Protein AF-A0A8T5ZT98-F1 (afdb_monomer)

Nearest PDB structures (foldseek):
  8xcg-assembly1_N  TM=6.439E-01  e=2.819E-06  Escherichia phage Lambda
  8q0q-assembly1_R  TM=3.190E-01  e=3.402E+00  Bos taurus

Radius of gyration: 14.07 Å; Cα contacts (8 Å, |Δi|>4): 67; chains: 1; bounding box: 36×32×32 Å

InterPro domains:
  IPR006487 Bacteriophage lambda, Tail tip protein L [PF05100] (29-63)

Mean predicted aligned error: 11.15 Å

Secondary structure (DSSP, 8-state):
-----TT---GGG-SS--SS--EEEEE-GGGT--EEEEESS--TTSSPEEETTEEEEEP-S---

Organism: Escherichia coli (NCBI:txid562)

Sequence (64 aa):
MQDIPQETHHETTRLTQSAQVVLWEIDLTEVGGERYFFCNEQNEKGEPVTWQGRQYQAYPIQGT

pLDDT: mean 75.19, std 16.32, range [43.91, 94.5]

Solvent-accessible surface area (backbone atoms only — not comparable to full-atom values): 4369 Å² total; per-residue (Å²): 134,84,84,74,62,77,85,76,57,74,72,90,75,64,94,59,86,66,97,70,82,52,78,45,76,47,78,34,52,92,79,76,48,64,73,48,42,31,22,77,55,56,41,100,83,72,41,65,38,73,55,97,91,41,70,22,40,44,64,77,92,66,84,129

Structure (mmCIF, N/CA/C/O backbone):
data_AF-A0A8T5ZT98-F1
#
_entry.id   AF-A0A8T5ZT98-F1
#
loop_
_atom_site.group_PDB
_atom_site.id
_atom_site.type_symbol
_atom_site.label_atom_id
_atom_site.label_alt_id
_atom_site.label_comp_id
_atom_site.label_asym_id
_atom_site.label_entity_id
_atom_site.label_seq_id
_atom_site.pdbx_PDB_ins_code
_atom_site.Cartn_x
_atom_site.Cartn_y
_atom_site.Cartn_z
_atom_site.occupancy
_atom_site.B_iso_or_equiv
_atom_site.auth_seq_id
_atom_site.auth_comp_id
_atom_site.auth_asym_id
_atom_site.auth_atom_id
_atom_site.pdbx_PDB_model_num
ATOM 1 N N . MET A 1 1 ? -19.716 -20.337 -9.453 1.00 46.59 1 MET A N 1
ATOM 2 C CA . MET A 1 1 ? -18.250 -20.195 -9.537 1.00 46.59 1 MET A CA 1
ATOM 3 C C . MET A 1 1 ? -18.020 -18.815 -10.130 1.00 46.59 1 MET A C 1
ATOM 5 O O . MET A 1 1 ? -18.416 -18.620 -11.267 1.00 46.59 1 MET A O 1
ATOM 9 N N . GLN A 1 2 ? -17.639 -17.823 -9.318 1.00 48.12 2 GLN A N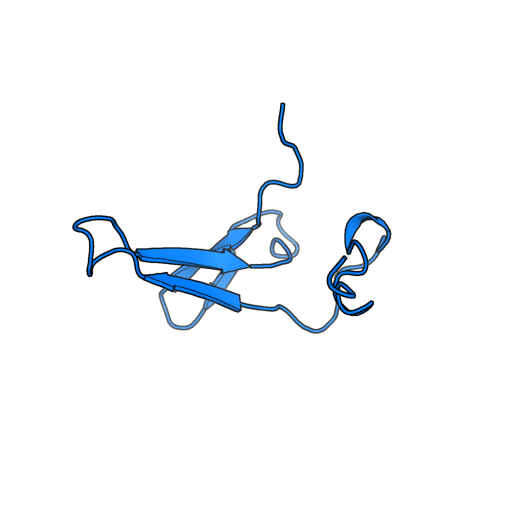 1
ATOM 10 C CA . GLN A 1 2 ? -17.502 -16.435 -9.779 1.00 48.12 2 GLN A CA 1
ATOM 11 C C . GLN A 1 2 ? -16.236 -16.302 -10.630 1.00 48.12 2 GLN A C 1
ATOM 13 O O . GLN A 1 2 ? -15.180 -16.790 -10.233 1.00 48.12 2 GLN A O 1
ATOM 18 N N . ASP A 1 3 ? -16.387 -15.683 -11.798 1.00 54.09 3 ASP A N 1
ATOM 19 C CA . ASP A 1 3 ? -15.325 -15.391 -12.757 1.00 54.09 3 ASP A CA 1
ATOM 20 C C . ASP A 1 3 ? -14.374 -14.367 -12.123 1.00 54.09 3 ASP A C 1
ATOM 22 O O . ASP A 1 3 ? -14.737 -13.210 -11.909 1.00 54.09 3 ASP A O 1
ATOM 26 N N . ILE A 1 4 ? -13.191 -14.821 -11.714 1.00 59.50 4 ILE A N 1
ATOM 27 C CA . ILE A 1 4 ? -12.151 -13.945 -11.177 1.00 59.50 4 ILE A CA 1
ATOM 28 C C . ILE A 1 4 ? -11.596 -13.172 -12.383 1.00 59.50 4 ILE A C 1
ATOM 30 O O . ILE A 1 4 ? -11.118 -13.819 -13.322 1.00 59.50 4 ILE A O 1
ATOM 34 N N . PRO A 1 5 ? -11.656 -11.827 -12.408 1.00 56.72 5 PRO A N 1
ATOM 35 C CA . PRO A 1 5 ? -11.183 -11.055 -13.548 1.00 56.72 5 PRO A CA 1
ATOM 36 C C . PRO A 1 5 ? -9.726 -11.402 -13.853 1.00 56.72 5 PRO A C 1
ATOM 38 O O . PRO A 1 5 ? -8.885 -11.429 -12.950 1.00 56.72 5 PRO A O 1
ATOM 41 N N . GLN A 1 6 ? -9.427 -11.633 -15.134 1.00 55.25 6 GLN A N 1
ATOM 42 C CA . GLN A 1 6 ? -8.081 -11.933 -15.645 1.00 55.25 6 GLN A CA 1
ATOM 43 C C . GLN A 1 6 ? -7.052 -10.828 -15.330 1.00 55.25 6 GLN A C 1
ATOM 45 O O . GLN A 1 6 ? -5.859 -11.044 -15.505 1.00 55.25 6 GLN A O 1
ATOM 50 N N . GLU A 1 7 ? -7.487 -9.667 -14.828 1.00 53.41 7 GLU A N 1
ATOM 51 C CA . GLU A 1 7 ? -6.625 -8.633 -14.235 1.00 53.41 7 GLU A CA 1
ATOM 52 C C . GLU A 1 7 ? -5.905 -9.103 -12.958 1.00 53.41 7 GLU A C 1
ATOM 54 O O . GLU A 1 7 ? -4.901 -8.513 -12.573 1.00 53.41 7 GLU A O 1
ATOM 59 N N . THR A 1 8 ? -6.319 -10.226 -12.360 1.00 54.19 8 THR A N 1
ATOM 60 C CA . THR A 1 8 ? -5.562 -10.944 -11.313 1.00 54.19 8 THR A CA 1
ATOM 61 C C . THR A 1 8 ? -4.441 -11.794 -11.931 1.00 54.19 8 THR A C 1
ATOM 63 O O . THR A 1 8 ? -4.200 -12.938 -11.544 1.00 54.19 8 THR A O 1
ATOM 66 N N . HIS A 1 9 ? -3.779 -11.274 -12.964 1.00 55.41 9 HIS A N 1
ATOM 67 C CA . HIS A 1 9 ? -2.670 -11.953 -13.614 1.00 55.41 9 HIS A CA 1
ATOM 68 C C . HIS A 1 9 ? -1.421 -11.739 -12.760 1.00 55.41 9 HIS A C 1
ATOM 70 O O . HIS A 1 9 ? -0.937 -10.618 -12.620 1.00 55.41 9 HIS A O 1
ATOM 76 N N . HIS A 1 10 ? -0.933 -12.825 -12.165 1.00 56.88 10 HIS A N 1
ATOM 77 C CA . HIS A 1 10 ? 0.267 -12.882 -11.339 1.00 56.88 10 HIS A CA 1
ATOM 78 C C . HIS A 1 10 ? 1.403 -12.002 -11.895 1.00 56.88 10 HIS A C 1
ATOM 80 O O . HIS A 1 10 ? 1.993 -12.299 -12.933 1.00 56.88 10 HIS A O 1
ATOM 86 N N . GLU A 1 11 ? 1.753 -10.948 -11.155 1.00 55.28 11 GLU A N 1
ATOM 87 C CA . GLU A 1 11 ? 2.908 -10.075 -11.426 1.00 55.28 11 GLU A CA 1
ATOM 88 C C . GLU A 1 11 ? 4.253 -10.819 -11.261 1.00 55.28 11 GLU A C 1
ATOM 90 O O . GLU A 1 11 ? 5.308 -10.336 -11.660 1.00 55.28 11 GLU A O 1
ATOM 95 N N . THR A 1 12 ? 4.212 -12.056 -10.757 1.00 53.94 12 THR A N 1
ATOM 96 C CA . THR A 1 12 ? 5.340 -12.965 -10.497 1.00 53.94 12 THR A CA 1
ATOM 97 C C . THR A 1 12 ? 6.202 -13.301 -11.730 1.00 53.94 12 THR A C 1
ATOM 99 O O . THR A 1 12 ? 7.252 -13.918 -11.584 1.00 53.94 12 THR A O 1
ATOM 102 N N . THR A 1 13 ? 5.816 -12.909 -12.950 1.00 51.72 13 THR A N 1
ATOM 103 C CA . THR A 1 13 ? 6.575 -13.209 -14.187 1.00 51.72 13 THR A CA 1
ATOM 104 C C . THR A 1 13 ? 7.293 -11.993 -14.798 1.00 51.72 13 THR A C 1
ATOM 106 O O . THR A 1 13 ? 7.940 -12.128 -15.837 1.00 51.72 13 THR A O 1
ATOM 109 N N . ARG A 1 14 ? 7.236 -10.797 -14.193 1.00 56.12 14 ARG A N 1
ATOM 110 C CA . ARG A 1 14 ? 7.954 -9.621 -14.725 1.00 56.12 14 ARG A CA 1
ATOM 111 C C . ARG A 1 14 ? 9.388 -9.550 -14.189 1.00 56.12 14 ARG A C 1
ATOM 113 O O . ARG A 1 14 ? 9.615 -9.371 -13.003 1.00 56.12 14 ARG A O 1
ATOM 120 N N . LEU A 1 15 ? 10.361 -9.665 -15.096 1.00 57.09 15 LEU A N 1
ATOM 121 C CA . LEU A 1 15 ? 11.804 -9.529 -14.826 1.00 57.09 15 LEU A CA 1
ATOM 122 C C . LEU A 1 15 ? 12.279 -8.064 -14.769 1.00 57.09 15 LEU A C 1
ATOM 124 O O . LEU A 1 15 ? 13.464 -7.801 -14.581 1.00 57.09 15 LEU A O 1
ATOM 128 N N . THR A 1 16 ? 11.384 -7.104 -14.997 1.00 56.94 16 THR A N 1
ATOM 129 C CA . THR A 1 16 ? 11.706 -5.678 -15.097 1.00 56.94 16 THR A CA 1
ATOM 130 C C . THR A 1 16 ? 10.669 -4.899 -14.316 1.00 56.94 16 THR A C 1
ATOM 132 O O . THR A 1 16 ? 9.476 -5.168 -14.477 1.00 56.94 16 THR A O 1
ATOM 135 N N . GLN A 1 17 ? 11.136 -3.957 -13.492 1.00 60.28 17 GLN A N 1
ATOM 136 C CA . GLN A 1 17 ? 10.262 -3.102 -12.703 1.00 60.28 17 GLN A CA 1
ATOM 137 C C . GLN A 1 17 ? 9.271 -2.394 -13.634 1.00 60.28 17 GLN A C 1
ATOM 139 O O . GLN A 1 17 ? 9.667 -1.810 -14.650 1.00 60.28 17 GLN A O 1
ATOM 144 N N . SER A 1 18 ? 7.981 -2.486 -13.327 1.00 65.62 18 SER A N 1
ATOM 145 C CA . SER A 1 18 ? 6.950 -1.809 -14.099 1.00 65.62 18 SER A CA 1
ATOM 146 C C . SER A 1 18 ? 7.127 -0.299 -13.915 1.00 65.62 18 SER A C 1
ATOM 148 O O . SER A 1 18 ? 7.388 0.191 -12.821 1.00 65.62 18 SER A O 1
ATOM 150 N N . ALA A 1 19 ? 6.963 0.481 -14.987 1.00 65.50 19 ALA A N 1
ATOM 151 C CA . ALA A 1 19 ? 7.054 1.946 -14.905 1.00 65.50 19 ALA A CA 1
ATOM 152 C C . ALA A 1 19 ? 5.968 2.569 -13.999 1.00 65.50 19 ALA A C 1
ATOM 154 O O . ALA A 1 19 ? 6.026 3.754 -13.674 1.00 65.50 19 ALA A O 1
ATOM 155 N N . GLN A 1 20 ? 4.967 1.777 -13.614 1.00 76.81 20 GLN A N 1
ATOM 156 C CA . GLN A 1 20 ? 3.843 2.178 -12.790 1.00 76.81 20 GLN A CA 1
ATOM 157 C C . GLN A 1 20 ?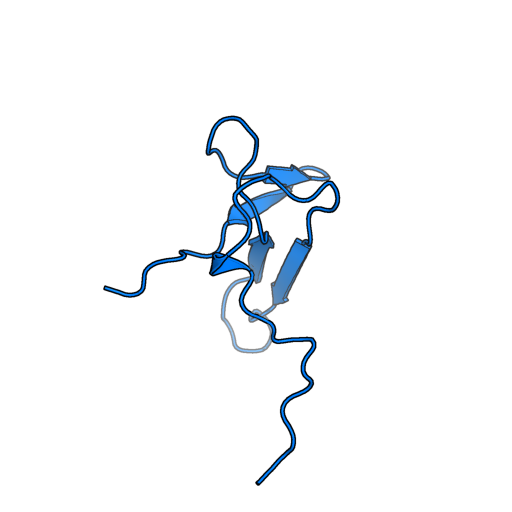 3.898 1.442 -11.452 1.00 76.81 20 GLN A C 1
ATOM 159 O O . GLN A 1 20 ? 3.633 0.246 -11.392 1.00 76.81 20 GLN A O 1
ATOM 164 N N . VAL A 1 21 ? 4.173 2.191 -10.384 1.00 77.31 21 VAL A N 1
ATOM 165 C CA . VAL A 1 21 ? 4.032 1.702 -9.010 1.00 77.31 21 VAL A CA 1
ATOM 166 C C . VAL A 1 21 ? 2.568 1.829 -8.599 1.00 77.31 21 VAL A C 1
ATOM 168 O O . VAL A 1 21 ? 1.981 2.912 -8.670 1.00 77.31 21 VAL A O 1
ATOM 171 N N . VAL A 1 22 ? 1.978 0.722 -8.161 1.00 85.12 22 VAL A N 1
ATOM 172 C CA . VAL A 1 22 ? 0.627 0.673 -7.602 1.00 85.12 22 VAL A CA 1
ATOM 173 C C . VAL A 1 22 ? 0.727 0.762 -6.084 1.00 85.12 22 VAL A C 1
ATOM 175 O O . VAL A 1 22 ? 1.485 0.021 -5.457 1.00 85.12 22 VAL A O 1
ATOM 178 N N . LEU A 1 23 ? -0.031 1.689 -5.497 1.00 88.50 23 LEU A N 1
ATOM 179 C CA . LEU A 1 23 ? -0.078 1.928 -4.057 1.00 88.50 23 LEU A CA 1
ATOM 180 C C . LEU A 1 23 ? -1.439 1.499 -3.512 1.00 88.50 23 LEU A C 1
ATOM 182 O O . LEU A 1 23 ? -2.475 1.932 -4.019 1.00 88.50 23 LEU A O 1
ATOM 186 N N . TRP A 1 24 ? -1.426 0.693 -2.456 1.00 89.31 24 TRP A N 1
ATOM 187 C CA . TRP A 1 24 ? -2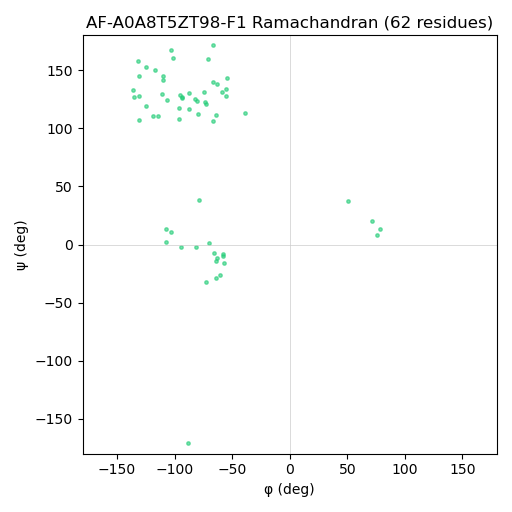.613 0.263 -1.729 1.00 89.31 24 TRP A CA 1
ATOM 188 C C . TRP A 1 24 ? -2.588 0.749 -0.292 1.00 89.31 24 TRP A C 1
ATOM 190 O O . TRP A 1 24 ? -1.541 0.872 0.347 1.00 89.31 24 TRP A O 1
ATOM 200 N N . GLU A 1 25 ? -3.785 0.969 0.223 1.00 92.44 25 GLU A N 1
ATOM 201 C CA . GLU A 1 25 ? -4.023 1.379 1.588 1.00 92.44 25 GLU A CA 1
ATOM 202 C C . GLU A 1 25 ? -5.173 0.547 2.142 1.00 92.44 25 GLU A C 1
ATOM 204 O O . GLU A 1 25 ? -6.236 0.461 1.528 1.00 92.44 25 GLU A O 1
ATOM 209 N N . ILE A 1 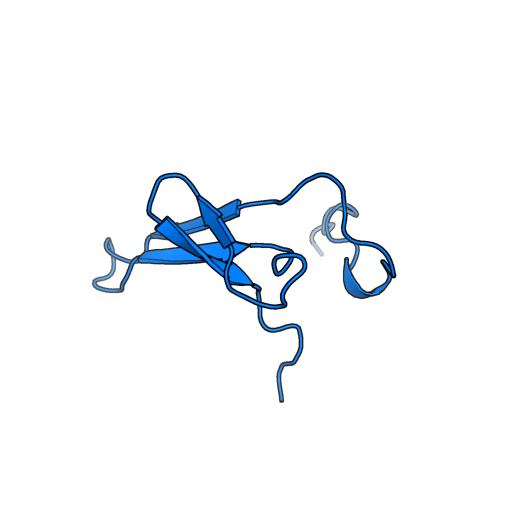26 ? -4.938 -0.083 3.287 1.00 89.88 26 ILE A N 1
ATOM 210 C CA . ILE A 1 26 ? -5.935 -0.895 3.976 1.00 89.88 26 ILE A CA 1
ATOM 211 C C . ILE A 1 26 ? -6.167 -0.250 5.330 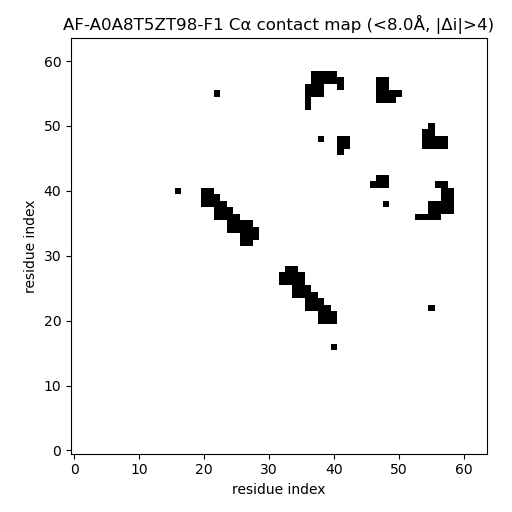1.00 89.88 26 ILE A C 1
ATOM 213 O O . ILE A 1 26 ? -5.278 -0.255 6.180 1.00 89.88 26 ILE A O 1
ATOM 217 N N . ASP A 1 27 ? -7.348 0.323 5.522 1.00 92.06 27 ASP A N 1
ATOM 218 C CA . ASP A 1 27 ? -7.742 0.927 6.786 1.00 92.06 27 ASP A CA 1
ATOM 219 C C . ASP A 1 27 ? -8.565 -0.079 7.597 1.00 92.06 27 ASP A C 1
ATOM 221 O O . ASP A 1 27 ? -9.694 -0.402 7.237 1.00 92.06 27 ASP A O 1
ATOM 225 N N . LEU A 1 28 ? -7.975 -0.616 8.670 1.00 91.44 28 LEU A N 1
ATOM 226 C CA . LEU A 1 28 ? -8.671 -1.489 9.619 1.00 91.44 28 LEU A CA 1
ATOM 227 C C . LEU A 1 28 ? -9.039 -0.753 10.915 1.00 91.44 28 LEU A C 1
ATOM 229 O O . LEU A 1 28 ? -9.457 -1.392 11.882 1.00 91.44 28 LEU A O 1
ATOM 233 N N . THR A 1 29 ? -8.909 0.578 10.965 1.00 94.50 29 THR A N 1
ATOM 234 C CA . THR A 1 29 ? -9.182 1.353 12.188 1.00 94.50 29 THR A CA 1
ATOM 235 C C . THR A 1 29 ? -10.648 1.274 12.606 1.00 94.50 29 THR A C 1
ATOM 237 O O . THR A 1 29 ? -10.943 1.268 13.800 1.00 94.50 29 THR A O 1
ATOM 240 N N . GLU A 1 30 ? -11.561 1.087 11.648 1.00 91.69 30 GLU A N 1
AT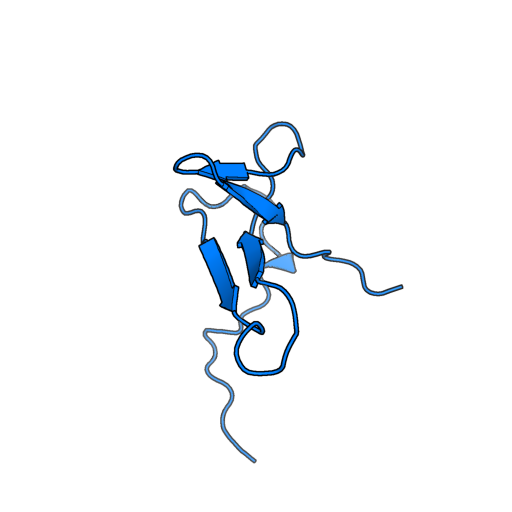OM 241 C CA . GLU A 1 30 ? -12.994 0.888 11.906 1.00 91.69 30 GLU A CA 1
ATOM 242 C C . GLU A 1 30 ? -13.292 -0.352 12.764 1.00 91.69 30 GLU A C 1
ATOM 244 O O . GLU A 1 30 ? -14.294 -0.387 13.476 1.00 91.69 30 GLU A O 1
ATOM 249 N N . VAL A 1 31 ? -12.412 -1.358 12.738 1.00 93.44 31 VAL A N 1
ATOM 250 C CA . VAL A 1 31 ? -12.532 -2.589 13.537 1.00 93.44 31 VAL A CA 1
ATOM 251 C C . VAL A 1 31 ? -11.524 -2.650 14.692 1.00 93.44 31 VAL A C 1
ATOM 253 O O . VAL A 1 31 ? -11.337 -3.704 15.296 1.00 93.44 31 VAL A O 1
ATOM 256 N N . GLY A 1 32 ? -10.876 -1.525 15.020 1.00 93.62 32 GLY A N 1
ATOM 257 C CA . GLY A 1 32 ? -9.850 -1.436 16.066 1.00 93.62 32 GLY A CA 1
ATOM 258 C C . GLY A 1 32 ? -8.467 -1.950 15.650 1.00 93.62 32 GLY A C 1
ATOM 259 O O . GLY A 1 32 ? -7.617 -2.166 16.512 1.00 93.62 32 GLY A O 1
ATOM 260 N N . GLY A 1 33 ? -8.246 -2.169 14.352 1.00 93.00 33 GLY A N 1
ATOM 261 C CA . GLY A 1 33 ? -6.942 -2.489 13.776 1.00 93.00 33 GLY A CA 1
ATOM 262 C C . GLY A 1 33 ? -6.142 -1.245 13.385 1.00 93.00 33 GLY A C 1
ATOM 263 O O . GLY A 1 33 ? -6.512 -0.111 13.688 1.00 93.00 33 GLY A O 1
ATOM 264 N N . GLU A 1 34 ? -5.034 -1.463 12.681 1.00 92.75 34 GLU A N 1
ATOM 265 C CA . GLU A 1 34 ? -4.169 -0.395 12.174 1.00 92.75 34 GLU A CA 1
ATOM 266 C C . GLU A 1 34 ? -4.372 -0.161 10.670 1.00 92.75 34 GLU A C 1
ATOM 268 O O . GLU A 1 34 ? -5.009 -0.948 9.965 1.00 92.75 34 GLU A O 1
ATOM 273 N N . ARG A 1 35 ? -3.827 0.948 10.167 1.00 92.31 35 ARG A N 1
ATOM 274 C CA . ARG A 1 35 ? -3.803 1.254 8.736 1.00 92.31 35 ARG A CA 1
ATOM 275 C C . ARG A 1 35 ? -2.498 0.760 8.129 1.00 92.31 35 ARG A C 1
ATOM 277 O O . ARG A 1 35 ? -1.421 1.121 8.598 1.00 92.31 35 ARG A O 1
ATOM 284 N N . TYR A 1 36 ? -2.601 -0.022 7.065 1.00 90.06 36 TYR A N 1
ATOM 285 C CA . TYR A 1 36 ? -1.465 -0.609 6.365 1.00 90.06 36 TYR A CA 1
ATOM 286 C C . TYR A 1 36 ? -1.282 0.024 4.988 1.00 90.06 36 TYR A C 1
ATOM 288 O O . TYR A 1 36 ? -2.253 0.361 4.309 1.00 90.06 36 TYR A O 1
ATOM 296 N N . PHE A 1 37 ? -0.025 0.153 4.569 1.00 90.69 37 PHE A N 1
ATOM 297 C CA . PHE A 1 37 ? 0.372 0.774 3.309 1.00 90.69 37 PHE A CA 1
ATOM 298 C C . PHE A 1 37 ? 1.231 -0.205 2.517 1.00 90.69 37 PHE A C 1
ATOM 300 O O . PHE A 1 37 ? 2.303 -0.601 2.983 1.00 90.69 37 PHE A O 1
ATOM 307 N N . PHE A 1 38 ? 0.774 -0.580 1.323 1.00 89.56 38 PHE A N 1
ATOM 308 C CA . PHE A 1 38 ? 1.445 -1.572 0.485 1.00 89.56 38 PHE A CA 1
ATOM 309 C C . PHE A 1 38 ? 1.756 -1.052 -0.915 1.00 89.56 38 PHE A C 1
ATOM 311 O O . PHE A 1 38 ? 1.039 -0.206 -1.444 1.00 89.56 38 PHE A O 1
ATOM 318 N N . CYS A 1 39 ? 2.798 -1.592 -1.539 1.00 88.06 39 CYS A N 1
ATOM 319 C CA . CYS A 1 39 ? 3.095 -1.377 -2.952 1.00 88.06 39 CYS A CA 1
ATOM 320 C C . CYS A 1 39 ? 3.385 -2.697 -3.672 1.00 88.06 39 CYS A C 1
ATOM 322 O O . CYS A 1 39 ? 3.710 -3.710 -3.045 1.00 88.06 39 CYS A O 1
ATOM 324 N N . ASN A 1 40 ? 3.217 -2.693 -4.993 1.00 82.81 40 ASN A N 1
ATOM 325 C CA . ASN A 1 40 ? 3.450 -3.872 -5.829 1.00 82.81 40 ASN A CA 1
ATOM 326 C C . ASN A 1 40 ? 4.949 -4.178 -5.961 1.00 82.81 40 ASN A C 1
ATOM 328 O O . ASN A 1 40 ? 5.359 -5.333 -5.988 1.00 82.81 40 ASN A O 1
ATOM 332 N N . GLU A 1 41 ? 5.778 -3.134 -5.938 1.00 79.62 41 GLU A N 1
ATOM 333 C CA . GLU A 1 41 ? 7.211 -3.233 -6.189 1.00 79.62 41 GLU A CA 1
ATOM 334 C C . GLU A 1 41 ? 8.020 -2.513 -5.109 1.00 79.62 41 GLU A C 1
ATOM 336 O O . GLU A 1 41 ? 7.614 -1.474 -4.586 1.00 79.62 41 GLU A O 1
ATOM 341 N N . GLN A 1 42 ? 9.185 -3.067 -4.769 1.00 78.75 42 GLN A N 1
ATOM 342 C CA . GLN A 1 42 ? 10.192 -2.336 -3.998 1.00 78.75 42 GLN A CA 1
ATOM 343 C C . GLN A 1 42 ? 10.818 -1.258 -4.886 1.00 78.75 42 GLN A C 1
ATOM 345 O O . GLN A 1 42 ? 10.766 -1.341 -6.114 1.00 78.75 42 GLN A O 1
ATOM 350 N N . ASN A 1 43 ? 11.428 -0.242 -4.278 1.00 78.88 43 ASN A N 1
ATOM 351 C CA . ASN A 1 43 ? 12.227 0.693 -5.065 1.00 78.88 43 ASN A CA 1
ATOM 352 C C . ASN A 1 43 ? 13.472 -0.011 -5.655 1.00 78.88 43 ASN A C 1
ATOM 354 O O . ASN A 1 43 ? 13.805 -1.135 -5.279 1.00 78.88 43 ASN A O 1
ATOM 358 N N . GLU A 1 44 ? 14.214 0.672 -6.530 1.00 76.81 44 GLU A N 1
ATOM 359 C CA . GLU A 1 44 ? 15.432 0.125 -7.159 1.00 76.81 44 GLU A CA 1
ATOM 360 C C . GLU A 1 44 ? 16.515 -0.323 -6.156 1.00 76.81 44 GLU A C 1
ATOM 362 O O . GLU A 1 44 ? 17.442 -1.047 -6.513 1.00 76.81 44 GLU A O 1
ATOM 367 N N . LYS A 1 45 ? 16.419 0.109 -4.894 1.00 81.00 45 LYS A N 1
ATOM 368 C CA . LYS A 1 45 ? 17.347 -0.239 -3.813 1.00 81.00 45 LYS A CA 1
ATOM 369 C C . LYS A 1 45 ? 16.879 -1.431 -2.975 1.00 81.00 45 LYS A C 1
ATOM 371 O O . LYS A 1 45 ? 17.597 -1.832 -2.063 1.00 81.00 45 LYS A O 1
ATOM 376 N N . GLY A 1 46 ? 15.701 -1.987 -3.257 1.00 79.31 46 GLY A N 1
ATOM 377 C CA . GLY A 1 46 ? 15.078 -3.014 -2.420 1.00 79.31 46 GLY A CA 1
ATOM 378 C C . GLY A 1 46 ? 14.547 -2.475 -1.086 1.00 79.31 46 GLY A C 1
ATOM 379 O O . GLY A 1 46 ? 14.374 -3.221 -0.126 1.00 79.31 46 GLY A O 1
ATOM 380 N N . GLU A 1 47 ? 14.325 -1.165 -0.991 1.00 84.00 47 GLU A N 1
ATOM 381 C CA . GLU A 1 47 ? 13.776 -0.518 0.197 1.00 84.00 47 GLU A CA 1
ATOM 382 C C . GLU A 1 47 ? 12.279 -0.205 0.002 1.00 84.00 47 GLU A C 1
ATOM 384 O O . GLU A 1 47 ? 11.783 -0.132 -1.133 1.00 84.00 47 GLU A O 1
ATOM 389 N N . PRO A 1 48 ? 11.539 0.011 1.104 1.00 83.38 48 PRO A N 1
ATOM 390 C CA . PRO A 1 48 ? 10.167 0.497 1.055 1.00 83.38 48 PRO A CA 1
ATOM 391 C C . PRO A 1 48 ? 10.046 1.806 0.265 1.00 83.38 48 PRO A C 1
ATOM 393 O O . PRO A 1 48 ? 10.910 2.686 0.324 1.00 83.38 48 PRO A O 1
ATOM 396 N N . VAL A 1 49 ? 8.948 1.951 -0.470 1.00 88.19 49 VAL A N 1
ATOM 397 C CA . VAL A 1 49 ? 8.688 3.147 -1.274 1.00 88.19 49 VAL A CA 1
ATOM 398 C C . VAL A 1 49 ? 8.136 4.243 -0.365 1.00 88.19 49 VAL A C 1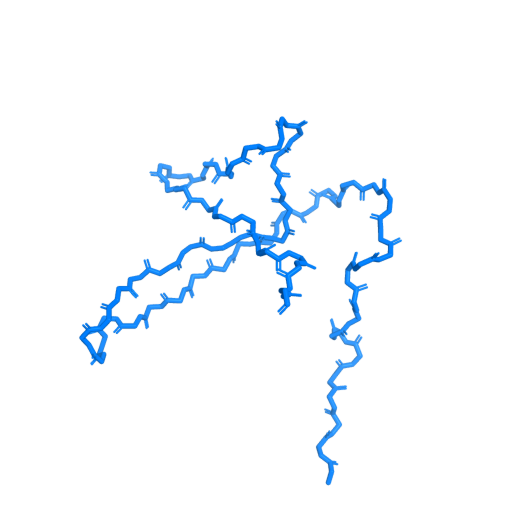
ATOM 400 O O . VAL A 1 49 ? 7.101 4.060 0.268 1.00 88.19 49 VAL A O 1
ATOM 403 N N . THR A 1 50 ? 8.784 5.408 -0.320 1.00 89.50 50 THR A N 1
ATOM 404 C CA . THR A 1 50 ? 8.254 6.577 0.399 1.00 89.50 50 THR A CA 1
ATOM 405 C C . THR A 1 50 ? 7.522 7.499 -0.567 1.00 89.50 50 THR A C 1
ATOM 407 O O . THR A 1 50 ? 8.132 8.080 -1.463 1.00 89.50 50 THR A O 1
ATOM 410 N N . TRP A 1 51 ? 6.219 7.684 -0.362 1.00 87.50 51 TRP A N 1
ATOM 411 C CA . TRP A 1 51 ? 5.378 8.559 -1.177 1.00 87.50 51 TRP A CA 1
ATOM 412 C C . TRP A 1 51 ? 4.538 9.485 -0.300 1.00 87.50 51 TRP A C 1
ATOM 414 O O . TRP A 1 51 ? 3.851 9.036 0.615 1.00 87.50 51 TRP A O 1
ATOM 424 N N . GLN A 1 52 ? 4.604 10.795 -0.569 1.00 87.56 52 GLN A N 1
ATOM 425 C CA . GLN A 1 52 ? 3.912 11.837 0.210 1.00 87.56 52 GLN A CA 1
ATOM 426 C C . GLN A 1 52 ? 4.143 11.734 1.733 1.00 87.56 52 GLN A C 1
ATOM 428 O O . GLN A 1 52 ? 3.239 11.953 2.535 1.00 87.56 52 GLN A O 1
ATOM 433 N N . GLY A 1 53 ? 5.364 11.367 2.138 1.00 89.44 53 GLY A N 1
ATOM 434 C CA . GLY A 1 53 ? 5.739 11.208 3.548 1.00 89.44 53 GLY A CA 1
ATOM 435 C C . GLY A 1 53 ? 5.222 9.929 4.215 1.00 89.44 53 GLY A C 1
ATOM 436 O O . GLY A 1 53 ? 5.370 9.784 5.424 1.00 89.44 53 GLY A O 1
ATOM 437 N N . ARG A 1 54 ? 4.632 9.001 3.453 1.00 90.62 54 ARG A N 1
ATOM 438 C CA . ARG A 1 54 ? 4.198 7.683 3.932 1.00 90.62 54 ARG A CA 1
ATOM 439 C C . ARG A 1 54 ? 5.073 6.591 3.339 1.00 90.62 54 ARG A C 1
ATOM 441 O O . ARG A 1 54 ? 5.437 6.667 2.167 1.00 90.62 54 ARG A O 1
ATOM 448 N N . GLN A 1 55 ? 5.384 5.583 4.142 1.00 90.56 55 GLN A N 1
ATOM 449 C CA . GLN A 1 55 ? 6.161 4.426 3.716 1.00 90.56 55 GLN A CA 1
ATOM 450 C C . GLN A 1 55 ? 5.217 3.304 3.279 1.00 90.56 55 GLN A C 1
ATOM 452 O O . GLN A 1 55 ? 4.338 2.909 4.039 1.00 90.56 55 GLN A O 1
ATOM 457 N N . TYR A 1 56 ? 5.415 2.799 2.067 1.00 90.62 56 TYR A N 1
ATOM 458 C CA . TYR A 1 56 ? 4.675 1.688 1.485 1.00 90.62 56 TYR A CA 1
ATOM 459 C C . TYR A 1 56 ? 5.570 0.457 1.461 1.00 90.62 56 TYR A C 1
ATOM 461 O O . TYR A 1 56 ? 6.684 0.483 0.928 1.00 90.62 56 TYR A O 1
ATOM 469 N N . GLN A 1 57 ? 5.084 -0.618 2.072 1.00 88.94 57 GLN A N 1
ATOM 470 C CA . GLN A 1 57 ? 5.801 -1.878 2.142 1.00 88.94 57 GLN A CA 1
ATOM 471 C C . GLN A 1 57 ? 5.47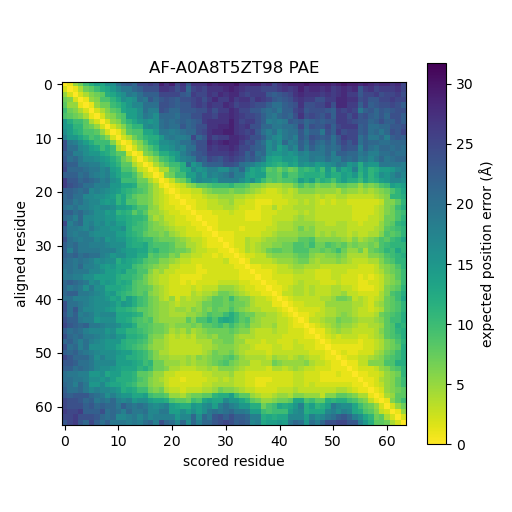6 -2.717 0.907 1.00 88.94 57 GLN A C 1
ATOM 473 O O . GLN A 1 57 ? 4.307 -2.920 0.581 1.00 88.94 57 GLN A O 1
ATOM 478 N N . ALA A 1 58 ? 6.488 -3.250 0.227 1.00 86.12 58 ALA A N 1
ATOM 479 C CA . ALA A 1 58 ? 6.215 -4.197 -0.845 1.00 86.12 58 ALA A CA 1
ATOM 480 C C . ALA A 1 58 ? 5.541 -5.452 -0.278 1.00 86.12 58 ALA A C 1
ATOM 482 O O . ALA A 1 58 ? 5.940 -5.946 0.784 1.00 86.12 58 ALA A O 1
ATOM 483 N N . TYR A 1 59 ? 4.526 -5.959 -0.978 1.00 78.69 59 TYR A N 1
ATOM 484 C CA . TYR A 1 59 ? 3.856 -7.190 -0.571 1.00 78.69 59 TYR A CA 1
ATOM 485 C C . TYR A 1 59 ? 4.878 -8.341 -0.506 1.00 78.69 59 TYR A C 1
ATOM 487 O O . TYR A 1 59 ? 5.656 -8.516 -1.452 1.00 78.69 59 TYR A O 1
ATOM 495 N N . PRO A 1 60 ? 4.929 -9.129 0.585 1.00 64.75 60 PRO A N 1
ATOM 496 C CA . PRO A 1 60 ? 5.835 -10.262 0.654 1.00 64.75 60 PRO A CA 1
ATOM 497 C C . PRO A 1 60 ? 5.434 -11.284 -0.412 1.00 64.75 60 PRO A C 1
ATOM 499 O O . PRO A 1 60 ? 4.399 -11.937 -0.327 1.00 64.75 60 PRO A O 1
ATOM 502 N N . ILE A 1 61 ? 6.282 -11.440 -1.425 1.00 56.44 61 ILE A N 1
ATOM 503 C CA . ILE A 1 61 ? 6.105 -12.411 -2.515 1.00 56.44 61 ILE A CA 1
ATOM 504 C C . ILE A 1 61 ? 6.291 -13.874 -2.070 1.00 56.44 61 ILE A C 1
ATOM 506 O O . ILE A 1 61 ? 6.191 -14.780 -2.893 1.00 56.44 61 ILE A O 1
ATOM 510 N N . GLN A 1 62 ? 6.552 -14.131 -0.784 1.00 53.16 62 GLN A N 1
ATOM 511 C CA . GLN A 1 62 ? 6.730 -15.472 -0.226 1.00 53.16 62 GLN A CA 1
ATOM 512 C C . GLN A 1 62 ? 5.880 -15.642 1.036 1.00 53.16 62 GLN A C 1
ATOM 514 O O . GLN A 1 62 ? 6.205 -15.106 2.094 1.00 53.16 62 GLN A O 1
ATOM 519 N N . GLY A 1 63 ? 4.802 -16.420 0.920 1.00 46.28 63 GLY A N 1
ATOM 520 C CA . GLY A 1 63 ? 4.291 -17.169 2.063 1.00 46.28 63 GLY A CA 1
ATOM 521 C C . GLY A 1 63 ? 5.243 -18.337 2.307 1.00 46.28 63 GLY A C 1
ATOM 522 O O . GLY A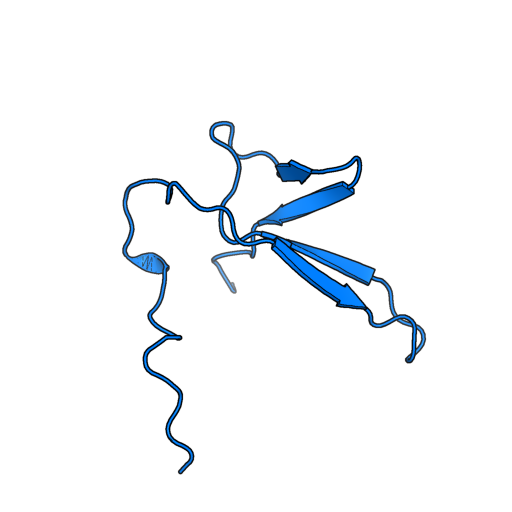 1 63 ? 5.513 -19.092 1.374 1.00 46.28 63 GLY A O 1
ATOM 523 N N . THR A 1 64 ? 5.810 -18.433 3.507 1.00 43.91 64 THR A N 1
ATOM 524 C CA . THR A 1 64 ? 6.543 -19.631 3.952 1.00 43.91 64 THR A CA 1
ATOM 525 C C . THR A 1 64 ? 5.612 -20.820 4.092 1.00 43.91 64 THR A C 1
ATOM 527 O O . THR A 1 64 ? 4.498 -20.595 4.622 1.00 43.91 64 THR A O 1
#

Foldseek 3Di:
DDDDPCVPPDPVPDPDDDPDKDKDWDDPVVVPDHIAIAICDAPPVNAFDQDPNDTHHYDPPDDD